Protein AF-A0A068JFK9-F1 (afdb_monomer)

pLDDT: mean 91.36, std 9.53, range [42.19, 96.81]

Secondary structure (DSSP, 8-state):
-GGGSPTT---------BSSPPPHHHHT-HHHHHTT-TTPPBHHHHHHHHHHTT--S---------THHHHHHHHHHTT-

Structure (mmCIF, N/CA/C/O backbone):
data_AF-A0A068JFK9-F1
#
_ent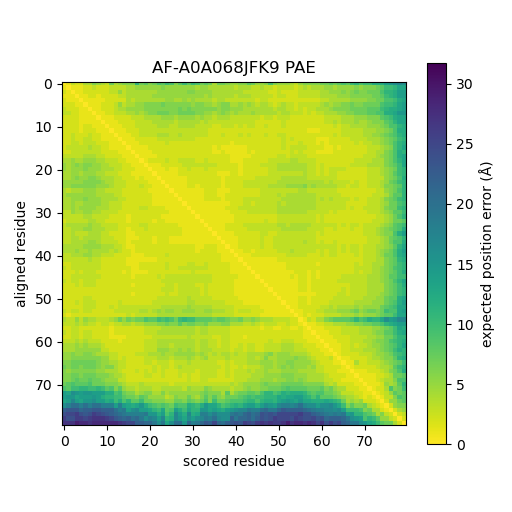ry.id   AF-A0A068JFK9-F1
#
loop_
_atom_site.group_PDB
_atom_site.id
_atom_site.type_symbol
_atom_site.label_atom_id
_atom_site.label_alt_id
_atom_site.label_comp_id
_atom_site.label_asym_id
_atom_site.label_entity_id
_atom_site.label_seq_id
_atom_site.pdbx_PDB_ins_code
_atom_site.Cartn_x
_atom_site.Cartn_y
_atom_site.Cartn_z
_atom_site.occupancy
_atom_site.B_iso_or_equiv
_atom_site.auth_seq_id
_atom_site.auth_comp_id
_atom_site.auth_asym_id
_atom_site.auth_atom_id
_atom_site.pdbx_PDB_model_num
ATOM 1 N N . MET A 1 1 ? 2.777 4.271 14.895 1.00 86.31 1 MET A N 1
ATOM 2 C CA . MET A 1 1 ? 1.507 5.036 14.977 1.00 86.31 1 MET A CA 1
ATOM 3 C C . MET A 1 1 ? 0.712 4.719 16.238 1.00 86.31 1 MET A C 1
ATOM 5 O O . MET A 1 1 ? 0.400 5.655 16.960 1.00 86.31 1 MET A O 1
ATOM 9 N N . ALA A 1 2 ? 0.438 3.442 16.534 1.00 89.69 2 ALA A N 1
ATOM 10 C CA . ALA A 1 2 ? -0.413 3.003 17.650 1.00 89.69 2 ALA A CA 1
ATOM 11 C C . ALA A 1 2 ? -0.180 3.742 18.985 1.00 89.69 2 ALA A C 1
ATOM 13 O O . ALA A 1 2 ? -1.133 4.217 19.592 1.00 89.69 2 ALA A O 1
ATOM 14 N N . ARG A 1 3 ? 1.085 3.952 19.383 1.00 93.94 3 ARG A N 1
ATOM 15 C CA . ARG A 1 3 ? 1.468 4.686 20.609 1.00 93.94 3 ARG A CA 1
ATOM 16 C C . ARG A 1 3 ? 0.839 6.083 20.752 1.00 93.94 3 ARG A C 1
ATOM 18 O O . ARG A 1 3 ? 0.650 6.543 21.870 1.00 93.94 3 ARG A O 1
ATOM 25 N N . LEU A 1 4 ? 0.581 6.784 19.646 1.00 94.69 4 LEU A N 1
ATOM 26 C CA . LEU A 1 4 ? 0.072 8.162 19.656 1.00 94.69 4 LEU A CA 1
ATOM 27 C C . LEU A 1 4 ? -1.461 8.237 19.701 1.00 94.69 4 LEU A C 1
ATOM 29 O O . LEU A 1 4 ? -2.013 9.314 19.924 1.00 94.69 4 LEU A O 1
ATOM 33 N N . LEU A 1 5 ? -2.158 7.125 19.466 1.00 94.81 5 LEU A N 1
ATOM 34 C CA . LEU A 1 5 ? -3.614 7.114 19.447 1.00 94.81 5 LEU A CA 1
ATOM 35 C C . LEU A 1 5 ? -4.170 7.144 20.873 1.00 94.81 5 LEU A C 1
ATOM 37 O O . LEU A 1 5 ? -3.717 6.424 21.762 1.00 94.81 5 LEU A O 1
ATOM 41 N N . LYS A 1 6 ? -5.212 7.956 21.082 1.00 95.62 6 LYS A N 1
ATOM 42 C CA . LYS A 1 6 ? -6.053 7.856 22.283 1.00 95.62 6 LYS A CA 1
ATOM 43 C C . LYS A 1 6 ? -6.746 6.489 22.312 1.00 95.62 6 LYS A C 1
ATOM 45 O O . LYS A 1 6 ? -6.905 5.845 21.275 1.00 95.62 6 LYS A O 1
ATOM 50 N N . ARG A 1 7 ? -7.227 6.067 23.487 1.00 91.56 7 ARG A N 1
ATOM 51 C CA . ARG A 1 7 ? -8.039 4.843 23.617 1.00 91.56 7 ARG A CA 1
ATOM 52 C C . ARG A 1 7 ? -9.234 4.902 22.655 1.00 91.56 7 ARG A C 1
ATOM 54 O O . ARG A 1 7 ? -9.963 5.888 22.657 1.00 91.56 7 ARG A O 1
ATOM 61 N N . GLY A 1 8 ? -9.402 3.865 21.832 1.00 91.25 8 GLY A N 1
ATOM 62 C CA . GLY A 1 8 ? -10.436 3.803 20.787 1.00 91.25 8 GLY A CA 1
ATOM 63 C C . GLY A 1 8 ? -10.142 4.618 19.517 1.00 91.25 8 GLY A C 1
ATOM 64 O O . GLY A 1 8 ? -10.988 4.684 18.628 1.00 91.25 8 GLY A O 1
ATOM 65 N N . GLY A 1 9 ? 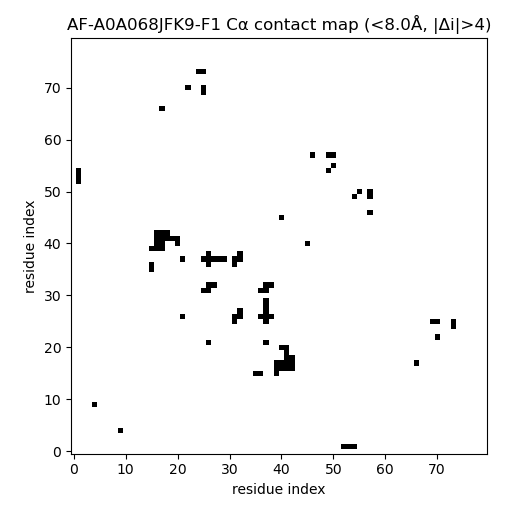-8.968 5.247 19.412 1.00 94.81 9 GLY A N 1
ATOM 66 C CA . GLY A 1 9 ? -8.537 5.962 18.213 1.00 94.81 9 GLY A CA 1
ATOM 67 C C . GLY A 1 9 ? -8.338 5.031 17.016 1.00 94.81 9 GLY A C 1
ATOM 68 O O . GLY A 1 9 ? -8.061 3.843 17.170 1.00 94.81 9 GLY A O 1
ATOM 69 N N . ARG A 1 10 ? -8.466 5.588 15.809 1.00 95.69 10 ARG A N 1
ATOM 70 C CA . ARG A 1 10 ? -8.311 4.866 14.540 1.00 95.69 10 ARG A CA 1
ATOM 71 C C . ARG A 1 10 ? -7.297 5.568 13.648 1.00 95.69 10 ARG A C 1
ATOM 73 O O . ARG A 1 10 ? -7.098 6.775 13.767 1.00 95.69 10 ARG A O 1
ATOM 80 N N . VAL A 1 11 ? -6.695 4.801 12.748 1.00 95.25 11 VAL A N 1
ATOM 81 C CA . VAL A 1 11 ? -5.861 5.291 11.649 1.00 95.25 11 VAL A CA 1
ATOM 82 C C . VAL A 1 11 ? -6.585 5.006 10.338 1.00 95.25 11 VAL A C 1
ATOM 84 O O . VAL A 1 11 ? -7.146 3.927 10.167 1.00 95.25 11 VAL A O 1
ATOM 87 N N . ALA A 1 12 ? -6.567 5.982 9.435 1.00 95.81 12 ALA A N 1
ATOM 88 C CA . ALA A 1 12 ? -6.967 5.828 8.045 1.00 95.81 12 ALA A CA 1
ATOM 89 C C . ALA A 1 12 ? -5.841 6.407 7.185 1.00 95.81 12 ALA A C 1
ATOM 91 O O . ALA A 1 12 ? -5.461 7.563 7.370 1.00 95.81 12 ALA A O 1
ATOM 92 N N . ILE A 1 13 ? -5.281 5.584 6.305 1.00 94.81 13 ILE A N 1
ATOM 93 C CA . ILE A 1 13 ? -4.177 5.934 5.408 1.00 94.81 13 ILE A CA 1
ATOM 94 C C . ILE A 1 13 ? -4.520 5.472 3.994 1.00 94.81 13 ILE A C 1
ATOM 96 O O . ILE A 1 13 ? -5.210 4.469 3.823 1.00 94.81 13 ILE A O 1
ATOM 100 N N . SER A 1 14 ? -4.036 6.215 3.003 1.00 95.75 14 SER A N 1
ATOM 101 C CA . SER A 1 14 ? -4.039 5.818 1.597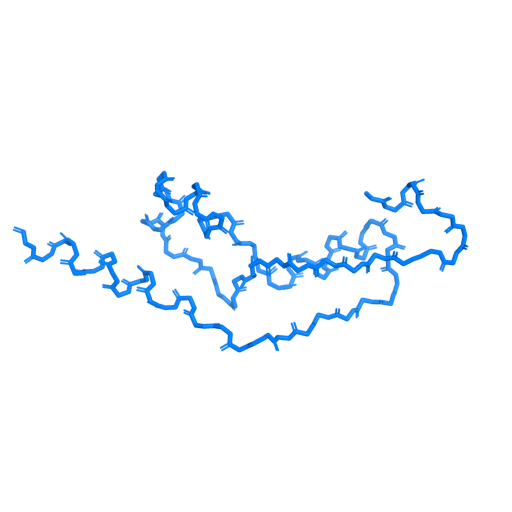 1.00 95.75 14 SER A CA 1
ATOM 102 C C . SER A 1 14 ? -2.589 5.628 1.182 1.00 95.75 14 SER A C 1
ATOM 104 O O . SER A 1 14 ? -1.778 6.521 1.419 1.00 95.75 14 SER A O 1
ATOM 106 N N . ASP A 1 15 ? -2.272 4.479 0.599 1.00 96.06 15 ASP A N 1
ATOM 107 C CA . ASP A 1 15 ? -0.906 4.098 0.246 1.00 96.06 15 ASP A CA 1
ATOM 108 C C . ASP A 1 15 ? -0.905 3.167 -0.974 1.00 96.06 15 ASP A C 1
ATOM 110 O O . ASP A 1 15 ? -1.955 2.632 -1.345 1.00 96.06 15 ASP A O 1
ATOM 114 N N . ILE A 1 16 ? 0.258 2.972 -1.597 1.00 95.75 16 ILE A N 1
ATOM 115 C CA . ILE A 1 16 ? 0.424 2.090 -2.754 1.00 95.75 16 ILE A CA 1
ATOM 116 C C . ILE A 1 16 ? 0.942 0.732 -2.277 1.00 95.75 16 ILE A C 1
ATOM 118 O O . ILE A 1 16 ? 2.052 0.604 -1.761 1.00 95.75 16 ILE A O 1
ATOM 122 N N . LEU A 1 17 ? 0.128 -0.301 -2.486 1.00 96.00 17 LEU A N 1
ATOM 123 C CA . LEU A 1 17 ? 0.424 -1.675 -2.092 1.00 96.00 17 LEU A CA 1
ATOM 124 C C . LEU A 1 17 ? 0.578 -2.556 -3.321 1.00 96.00 17 LEU A C 1
ATOM 126 O O . LEU A 1 17 ? -0.201 -2.477 -4.272 1.00 96.00 17 LEU A O 1
ATOM 130 N N . ALA A 1 18 ? 1.565 -3.441 -3.283 1.00 95.44 18 ALA A N 1
ATOM 131 C CA . ALA A 1 18 ? 1.771 -4.410 -4.337 1.00 95.44 18 ALA A CA 1
ATOM 132 C C . ALA A 1 18 ? 0.889 -5.649 -4.098 1.00 95.44 18 ALA A C 1
ATOM 134 O O . ALA A 1 18 ? 0.813 -6.181 -2.991 1.00 95.44 18 ALA A O 1
ATOM 135 N N . ARG A 1 19 ? 0.229 -6.145 -5.154 1.00 93.12 19 ARG A N 1
ATOM 1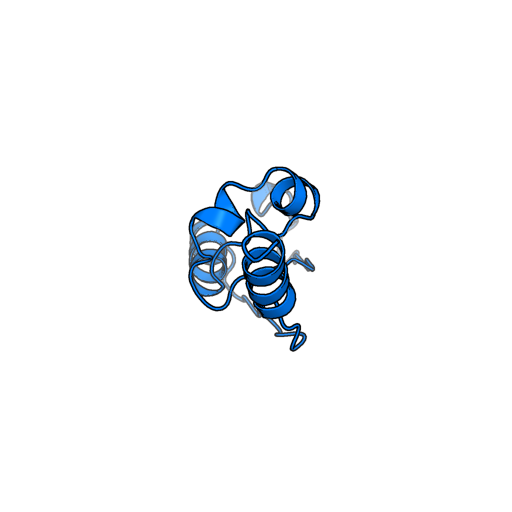36 C CA . ARG A 1 19 ? -0.494 -7.437 -5.121 1.00 93.12 19 ARG A CA 1
ATOM 137 C C . ARG A 1 19 ? 0.449 -8.636 -5.295 1.00 93.12 19 ARG A C 1
ATOM 139 O O . ARG A 1 19 ? 0.073 -9.773 -5.032 1.00 93.12 19 ARG A O 1
ATOM 146 N N . LYS A 1 20 ? 1.652 -8.390 -5.817 1.00 92.88 20 LYS A N 1
ATOM 147 C CA . LYS A 1 20 ? 2.713 -9.368 -6.082 1.00 92.88 20 LYS A CA 1
ATOM 148 C C . LYS A 1 20 ? 4.059 -8.681 -5.922 1.00 92.88 20 LYS A C 1
ATOM 150 O O . 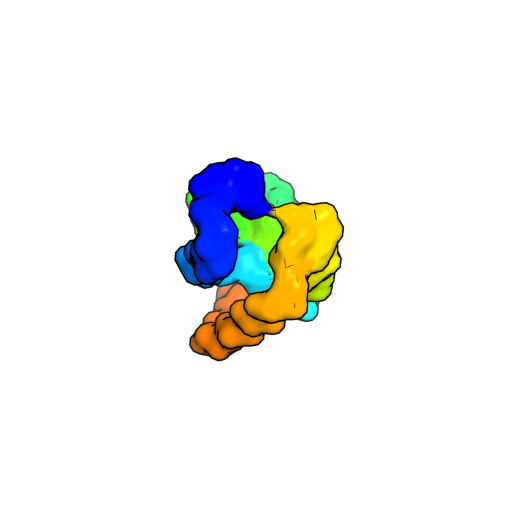LYS A 1 20 ? 4.143 -7.464 -6.049 1.00 92.88 20 LYS A O 1
ATOM 155 N N . VAL A 1 21 ? 5.108 -9.464 -5.689 1.00 93.12 21 VAL A N 1
ATOM 156 C CA . VAL A 1 21 ? 6.468 -8.930 -5.584 1.00 93.12 21 VAL A CA 1
ATOM 157 C C . VAL A 1 21 ? 6.832 -8.207 -6.879 1.00 93.12 21 VAL A C 1
ATOM 159 O O . VAL A 1 21 ? 6.672 -8.759 -7.970 1.00 93.12 21 VAL A O 1
ATOM 162 N N . LEU A 1 22 ? 7.314 -6.971 -6.751 1.00 93.44 22 LEU A N 1
ATOM 163 C CA . LEU A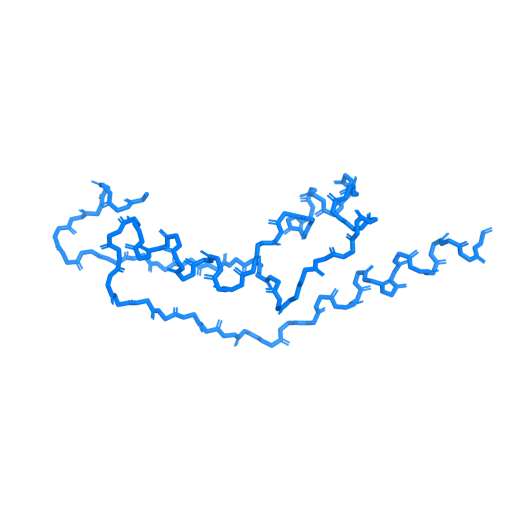 1 22 ? 7.784 -6.193 -7.890 1.00 93.44 22 LEU A CA 1
ATOM 164 C C . LEU A 1 22 ? 9.071 -6.812 -8.476 1.00 93.44 22 LEU A C 1
ATOM 166 O O . LEU A 1 22 ? 9.919 -7.299 -7.712 1.00 93.44 22 LEU A O 1
ATOM 170 N N . PRO A 1 23 ? 9.255 -6.775 -9.809 1.00 93.62 23 PRO A N 1
ATOM 171 C CA . PRO A 1 23 ? 10.520 -7.133 -10.450 1.00 93.62 23 PRO A CA 1
ATOM 172 C C . PRO A 1 23 ? 11.707 -6.354 -9.862 1.00 93.62 23 PRO A C 1
ATOM 174 O O . PRO A 1 23 ? 11.534 -5.250 -9.336 1.00 93.62 23 PRO A O 1
ATOM 177 N N . ALA A 1 24 ? 12.906 -6.938 -9.912 1.00 93.25 24 ALA A N 1
ATOM 178 C CA . ALA A 1 24 ? 14.101 -6.341 -9.306 1.00 93.25 24 ALA A CA 1
ATOM 179 C C . ALA A 1 24 ? 14.438 -4.987 -9.932 1.00 93.25 24 ALA A C 1
ATOM 181 O O . ALA A 1 24 ? 14.704 -4.020 -9.224 1.00 93.25 24 ALA A O 1
ATOM 182 N N . GLU A 1 25 ? 14.271 -4.905 -11.244 1.00 92.44 25 GLU A N 1
ATOM 183 C CA . GLU A 1 25 ? 14.523 -3.733 -12.070 1.00 92.44 25 GLU A CA 1
ATOM 184 C C . GLU A 1 25 ? 13.644 -2.548 -11.634 1.00 92.44 25 GLU A C 1
ATOM 186 O O . GLU A 1 25 ? 14.090 -1.402 -11.607 1.00 92.44 25 GLU A O 1
ATOM 191 N N . LEU A 1 26 ? 12.396 -2.816 -11.217 1.00 93.81 26 LEU A N 1
ATOM 192 C CA . LEU A 1 26 ? 11.504 -1.775 -10.697 1.00 93.81 26 LEU A CA 1
ATOM 193 C C . LEU A 1 26 ? 11.852 -1.371 -9.261 1.00 93.81 26 LEU A C 1
ATOM 195 O O . LEU A 1 26 ? 11.752 -0.192 -8.924 1.00 93.81 26 LEU A O 1
ATOM 199 N N . ARG A 1 27 ? 12.259 -2.329 -8.416 1.00 94.31 27 ARG A N 1
ATOM 200 C CA . ARG A 1 27 ? 12.648 -2.076 -7.015 1.00 94.31 27 ARG A CA 1
ATOM 201 C C . ARG A 1 27 ? 13.925 -1.247 -6.897 1.00 94.31 27 ARG A C 1
ATOM 203 O O . ARG A 1 27 ? 14.074 -0.496 -5.939 1.00 94.31 27 ARG A O 1
ATOM 210 N N . GLU A 1 28 ? 14.828 -1.376 -7.862 1.00 95.19 28 GLU A N 1
ATOM 211 C CA . GLU A 1 28 ? 16.121 -0.682 -7.884 1.00 95.19 28 GLU A CA 1
ATOM 212 C C . GLU A 1 28 ? 16.063 0.677 -8.610 1.00 95.19 28 GLU A C 1
ATOM 214 O O . GLU A 1 28 ? 17.021 1.451 -8.578 1.00 95.19 28 GLU A O 1
ATOM 219 N N . SER A 1 29 ? 14.925 1.021 -9.223 1.00 94.94 29 SER A N 1
ATOM 220 C CA . SER A 1 29 ? 14.746 2.290 -9.932 1.00 94.94 29 SER A CA 1
ATOM 221 C C . SER A 1 29 ? 14.585 3.475 -8.976 1.00 94.94 29 SER A C 1
ATOM 223 O O . SER A 1 29 ? 13.580 3.605 -8.274 1.00 94.94 29 SER A O 1
ATOM 225 N N . ILE A 1 30 ? 15.533 4.418 -9.027 1.00 95.81 30 ILE A N 1
ATOM 226 C CA . ILE A 1 30 ? 15.472 5.678 -8.263 1.00 95.81 30 ILE A CA 1
ATOM 227 C C . ILE A 1 30 ? 14.224 6.491 -8.635 1.00 95.81 30 ILE A C 1
ATOM 229 O O . ILE A 1 30 ? 13.574 7.058 -7.758 1.00 95.81 30 ILE A O 1
ATOM 233 N N . ALA A 1 31 ? 13.857 6.535 -9.919 1.00 94.56 31 ALA A N 1
ATOM 234 C CA . ALA A 1 31 ? 12.680 7.275 -10.371 1.00 94.56 31 ALA A CA 1
ATOM 235 C C . ALA A 1 31 ? 11.387 6.705 -9.763 1.00 94.56 31 ALA A C 1
ATOM 237 O O . ALA A 1 31 ? 10.548 7.458 -9.269 1.00 94.56 31 ALA A O 1
ATOM 238 N N . LEU A 1 32 ? 11.247 5.374 -9.739 1.00 95.31 32 LEU A N 1
ATOM 239 C CA . LEU A 1 32 ? 10.089 4.712 -9.130 1.00 95.31 32 LEU A CA 1
ATOM 240 C C . LEU A 1 32 ? 10.122 4.753 -7.604 1.00 95.31 32 LEU A C 1
ATOM 242 O O . LEU A 1 32 ? 9.065 4.757 -6.977 1.00 95.31 32 LEU A O 1
ATOM 246 N N . TYR A 1 33 ? 11.304 4.818 -6.996 1.00 95.62 33 TYR A N 1
ATOM 247 C CA . TYR A 1 33 ? 11.445 5.057 -5.564 1.00 95.62 33 TYR A CA 1
ATOM 248 C C . TYR A 1 33 ? 10.919 6.442 -5.178 1.00 95.62 33 TYR A C 1
ATOM 250 O O . TYR A 1 33 ? 10.079 6.550 -4.286 1.00 95.62 33 TYR A O 1
ATOM 258 N N . VAL A 1 34 ? 11.325 7.491 -5.902 1.00 95.81 34 VAL A N 1
ATOM 259 C CA . VAL A 1 34 ? 10.800 8.856 -5.710 1.00 95.81 34 VAL A CA 1
ATOM 260 C C . VAL A 1 34 ? 9.292 8.920 -5.982 1.00 95.81 34 VAL A C 1
ATOM 262 O O . VAL A 1 34 ? 8.582 9.669 -5.320 1.00 95.81 34 VAL A O 1
ATOM 265 N N . GLY A 1 35 ? 8.790 8.102 -6.911 1.00 94.44 35 GLY A N 1
ATOM 266 C CA . GLY A 1 35 ? 7.362 7.955 -7.199 1.00 94.44 35 GLY A CA 1
ATOM 267 C C . GLY A 1 35 ? 6.563 7.102 -6.203 1.00 94.44 35 GLY A C 1
ATOM 268 O O . GLY A 1 35 ? 5.406 6.810 -6.487 1.00 94.44 35 GLY A O 1
ATOM 269 N N . CYS A 1 36 ? 7.152 6.674 -5.078 1.00 95.31 36 CYS A N 1
ATOM 270 C CA . CYS A 1 36 ? 6.535 5.796 -4.071 1.00 95.31 36 CYS A CA 1
ATOM 271 C C . CYS A 1 36 ? 6.098 4.410 -4.589 1.00 95.31 36 CYS A C 1
ATOM 273 O O . CYS A 1 36 ? 5.291 3.749 -3.945 1.00 95.31 36 CYS A O 1
ATOM 275 N N . VAL A 1 37 ? 6.632 3.952 -5.727 1.00 95.44 37 VAL A N 1
ATOM 276 C CA . VAL A 1 37 ? 6.265 2.670 -6.359 1.00 95.44 37 VAL A CA 1
ATOM 277 C C . VAL A 1 37 ? 7.279 1.574 -6.029 1.00 95.44 37 VAL A C 1
ATOM 279 O O . VAL A 1 37 ? 6.901 0.456 -5.697 1.00 95.44 37 VAL A O 1
ATOM 282 N N . ALA A 1 38 ? 8.581 1.871 -6.079 1.00 95.81 38 ALA A N 1
ATOM 283 C CA . ALA A 1 38 ? 9.622 0.852 -5.882 1.00 95.81 38 ALA A CA 1
ATOM 284 C C . ALA A 1 38 ? 9.601 0.223 -4.474 1.00 95.81 38 ALA A C 1
ATOM 286 O O . ALA A 1 38 ? 10.009 -0.923 -4.298 1.00 95.81 38 ALA A O 1
ATOM 287 N N . GLY A 1 39 ? 9.119 0.979 -3.479 1.00 94.38 39 GLY A N 1
ATOM 288 C CA . GLY A 1 39 ? 9.019 0.560 -2.079 1.00 94.38 39 GLY A CA 1
ATOM 289 C C . GLY A 1 39 ? 7.685 -0.083 -1.690 1.00 94.38 39 GLY A C 1
ATOM 290 O O . GLY A 1 39 ? 7.496 -0.393 -0.513 1.00 94.38 39 GLY A O 1
ATOM 291 N N . CYS A 1 40 ? 6.755 -0.271 -2.633 1.00 95.81 40 CYS A N 1
ATOM 292 C CA . CYS A 1 40 ? 5.452 -0.861 -2.336 1.00 95.81 40 CYS A CA 1
ATOM 293 C C . CYS A 1 40 ? 5.613 -2.264 -1.752 1.00 95.81 40 CYS A C 1
ATOM 295 O O . CYS A 1 40 ? 6.109 -3.182 -2.409 1.00 95.81 40 CYS A O 1
ATOM 297 N N . SER A 1 41 ? 5.157 -2.429 -0.515 1.00 96.06 41 SER A N 1
ATOM 29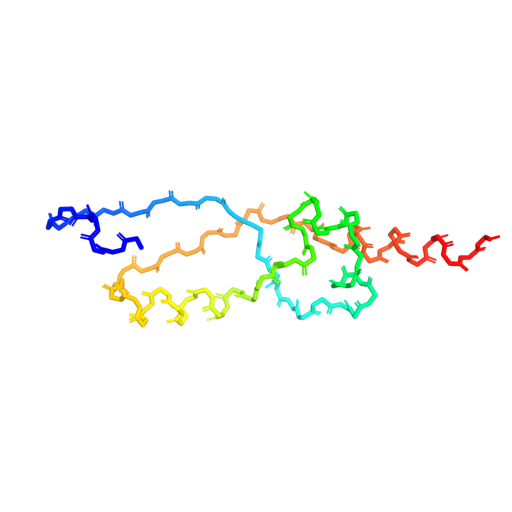8 C CA . SER A 1 41 ? 5.125 -3.730 0.151 1.00 96.06 41 SER A CA 1
ATOM 299 C C . SER A 1 41 ? 3.879 -4.515 -0.249 1.00 96.06 41 SER A C 1
ATOM 301 O O . SER A 1 41 ? 2.927 -3.954 -0.803 1.00 96.06 41 SER A O 1
ATOM 303 N N . LEU A 1 42 ? 3.869 -5.818 0.036 1.00 96.50 42 LEU A N 1
ATOM 304 C CA . LEU A 1 42 ? 2.690 -6.639 -0.212 1.00 96.50 42 LEU A CA 1
ATOM 305 C C . LEU A 1 42 ? 1.554 -6.265 0.743 1.00 96.50 42 LEU A C 1
ATOM 307 O O . LEU A 1 42 ? 1.778 -5.889 1.898 1.00 96.50 42 LEU A O 1
ATOM 311 N N . LYS A 1 43 ? 0.315 -6.437 0.280 1.00 95.25 43 LYS A N 1
ATOM 312 C CA . LYS A 1 43 ? -0.882 -6.273 1.118 1.00 95.25 43 LYS A CA 1
ATOM 313 C C . LYS A 1 43 ? -0.815 -7.141 2.380 1.00 95.25 43 LYS A C 1
ATOM 315 O O . LYS A 1 43 ? -1.198 -6.700 3.463 1.00 95.25 43 LYS A O 1
ATOM 320 N N . GLU A 1 44 ? -0.331 -8.369 2.241 1.00 95.62 44 GLU A N 1
ATOM 321 C CA . GLU A 1 44 ? -0.203 -9.338 3.329 1.00 95.62 44 GLU A CA 1
ATOM 322 C C . GLU A 1 44 ? 0.813 -8.875 4.379 1.00 95.62 44 GLU A C 1
ATOM 324 O O . GLU A 1 44 ? 0.595 -9.075 5.574 1.00 95.62 44 GLU A O 1
ATOM 329 N N . ASP A 1 45 ? 1.880 -8.199 3.949 1.00 96.81 45 ASP A N 1
ATOM 330 C CA . ASP A 1 45 ? 2.873 -7.629 4.857 1.00 96.81 45 ASP A CA 1
ATOM 331 C C . ASP A 1 45 ? 2.277 -6.479 5.673 1.00 96.81 45 ASP A C 1
ATOM 333 O O . ASP A 1 45 ? 2.481 -6.423 6.884 1.00 96.81 45 ASP A O 1
ATOM 337 N N . TYR A 1 46 ? 1.463 -5.618 5.050 1.00 95.00 46 TYR A N 1
ATOM 338 C CA . TYR A 1 46 ? 0.754 -4.549 5.761 1.00 95.00 46 TYR A CA 1
ATOM 339 C C . TYR A 1 46 ? -0.199 -5.087 6.823 1.00 95.00 46 TYR A C 1
ATOM 341 O O . TYR A 1 46 ? -0.196 -4.578 7.943 1.00 95.00 46 TYR A O 1
ATOM 349 N N . ASN A 1 47 ? -0.990 -6.116 6.500 1.00 94.69 47 ASN A N 1
ATOM 350 C CA . ASN A 1 47 ? -1.860 -6.755 7.489 1.00 94.69 47 ASN A CA 1
ATOM 351 C C . ASN A 1 47 ? -1.040 -7.258 8.681 1.00 94.69 47 ASN A C 1
ATOM 353 O O . ASN A 1 47 ? -1.315 -6.867 9.814 1.00 94.69 47 ASN A O 1
ATOM 357 N N . ARG A 1 48 ? 0.021 -8.031 8.417 1.00 96.81 48 ARG A N 1
ATOM 358 C CA . ARG A 1 48 ? 0.894 -8.580 9.461 1.00 96.81 48 ARG A CA 1
ATOM 359 C C . ARG A 1 48 ? 1.511 -7.485 10.333 1.00 96.81 48 ARG A C 1
ATOM 361 O O . ARG A 1 48 ? 1.409 -7.548 11.553 1.00 96.81 48 ARG A O 1
ATOM 368 N N . TRP A 1 49 ? 2.106 -6.452 9.738 1.00 96.31 49 TRP A N 1
ATOM 369 C CA . TRP A 1 49 ? 2.747 -5.373 10.498 1.00 96.31 49 TRP A CA 1
ATOM 370 C C . TRP A 1 49 ? 1.749 -4.542 11.309 1.00 96.31 49 TRP A C 1
ATOM 372 O O . TRP A 1 49 ? 2.062 -4.101 12.418 1.00 96.31 49 TRP A O 1
ATOM 382 N N . LEU A 1 50 ? 0.543 -4.312 10.782 1.00 95.56 50 LEU A N 1
ATOM 383 C CA . LEU A 1 50 ? -0.507 -3.613 11.518 1.00 95.56 50 LEU A CA 1
ATOM 384 C C . LEU A 1 50 ? -0.973 -4.443 12.722 1.00 95.56 50 LEU A C 1
ATOM 386 O O . LEU A 1 50 ? -1.073 -3.879 13.816 1.00 95.56 50 LEU A O 1
ATOM 390 N N . GLU A 1 51 ? -1.165 -5.753 12.556 1.00 95.38 51 GLU A N 1
ATOM 391 C CA . GLU A 1 51 ? -1.492 -6.681 13.648 1.00 95.38 51 GLU A CA 1
ATOM 392 C C . GLU A 1 51 ? -0.396 -6.688 14.720 1.00 95.38 51 GLU A C 1
ATOM 394 O O . GLU A 1 51 ? -0.672 -6.425 15.892 1.00 95.38 51 GLU A O 1
ATOM 399 N N . GLU A 1 52 ? 0.863 -6.885 14.316 1.00 95.94 52 GLU A N 1
ATOM 400 C CA . GLU A 1 52 ? 2.035 -6.875 15.204 1.00 95.94 52 GLU A CA 1
ATOM 401 C C . GLU A 1 52 ? 2.193 -5.540 15.949 1.00 95.94 52 GLU A C 1
ATOM 403 O O . GLU A 1 52 ? 2.649 -5.503 17.093 1.00 95.94 52 GLU A O 1
ATOM 408 N N . SER A 1 53 ? 1.777 -4.428 15.336 1.00 93.12 53 SER A N 1
ATOM 409 C CA . SER A 1 53 ? 1.807 -3.102 15.966 1.00 93.12 53 SER A CA 1
ATOM 410 C C . SER A 1 53 ? 0.624 -2.813 16.906 1.00 93.12 53 SER A C 1
ATOM 412 O O . SER A 1 53 ? 0.575 -1.733 17.508 1.00 93.12 53 SER A O 1
ATOM 414 N N . GLY A 1 54 ? -0.305 -3.762 17.059 1.00 92.88 54 GLY A N 1
ATOM 415 C CA . GLY A 1 54 ? -1.422 -3.709 18.004 1.00 92.88 54 GLY A CA 1
ATOM 416 C C . GLY A 1 54 ? -2.758 -3.238 17.420 1.00 92.88 54 GLY A C 1
ATOM 417 O O . GLY A 1 54 ? -3.662 -2.904 18.190 1.00 92.88 54 GLY A O 1
ATOM 418 N N . PHE A 1 55 ? -2.916 -3.183 16.092 1.00 94.75 55 PHE A N 1
ATOM 419 C CA . PHE A 1 55 ? -4.219 -2.928 15.468 1.00 94.75 55 PHE A CA 1
ATOM 420 C C . PHE A 1 55 ? -4.998 -4.236 15.295 1.00 94.75 55 PHE A C 1
ATOM 422 O O . PHE A 1 55 ? -4.511 -5.169 14.676 1.00 94.75 55 PHE A O 1
ATOM 429 N N . GLY A 1 56 ? -6.228 -4.296 15.820 1.00 89.69 56 GLY A N 1
ATOM 430 C CA . GLY A 1 56 ? -7.058 -5.512 15.762 1.00 89.69 56 GLY A CA 1
ATOM 431 C C . GLY A 1 56 ? -8.187 -5.501 14.726 1.00 89.69 56 GLY A C 1
ATOM 432 O O . GLY A 1 56 ? -8.704 -6.552 14.371 1.00 89.69 56 GLY A O 1
ATOM 433 N N . SER A 1 57 ? -8.607 -4.329 14.242 1.00 93.25 57 SER A N 1
ATOM 434 C CA . SER A 1 57 ? -9.704 -4.191 13.267 1.00 93.25 57 SER A CA 1
ATOM 435 C C . SER A 1 57 ? -9.186 -3.540 11.992 1.00 93.25 57 SER A C 1
ATOM 437 O O . SER A 1 57 ? -9.393 -2.348 11.761 1.00 93.25 57 SER A O 1
ATOM 439 N N . ILE A 1 58 ? -8.449 -4.320 11.204 1.00 96.25 58 ILE A N 1
ATOM 440 C CA . ILE A 1 58 ? -7.790 -3.862 9.980 1.00 96.25 58 ILE A CA 1
ATOM 441 C C . ILE A 1 58 ? -8.712 -4.111 8.787 1.00 96.25 58 ILE A C 1
ATOM 443 O O . ILE A 1 58 ? -9.240 -5.206 8.607 1.00 96.25 58 ILE A O 1
ATOM 447 N N . VAL A 1 59 ? -8.897 -3.082 7.962 1.00 96.38 59 VAL A N 1
ATOM 448 C CA . VAL A 1 59 ? -9.618 -3.166 6.690 1.00 96.38 59 VAL A CA 1
ATOM 449 C C . VAL A 1 59 ? -8.755 -2.498 5.632 1.00 96.38 59 VAL A C 1
ATOM 451 O O . VAL A 1 59 ? -8.439 -1.317 5.750 1.00 96.38 59 VAL A O 1
ATOM 454 N N . ILE A 1 60 ? -8.389 -3.253 4.598 1.00 95.50 60 ILE A N 1
ATOM 455 C CA . ILE A 1 60 ? -7.680 -2.737 3.425 1.00 95.50 60 ILE A CA 1
ATOM 456 C C . ILE A 1 60 ? -8.645 -2.786 2.243 1.00 95.50 60 ILE A C 1
ATOM 458 O O . ILE A 1 60 ? -8.964 -3.870 1.745 1.00 95.50 60 ILE A O 1
ATOM 462 N N . ALA A 1 61 ? -9.107 -1.611 1.819 1.00 96.12 61 ALA A N 1
ATOM 463 C CA . ALA A 1 61 ? -9.927 -1.446 0.627 1.00 96.12 61 ALA A CA 1
ATOM 464 C C . ALA A 1 61 ? -9.026 -1.296 -0.604 1.00 96.12 61 ALA A C 1
ATOM 466 O O . ALA A 1 61 ? -8.123 -0.463 -0.613 1.00 96.12 61 ALA A O 1
ATOM 467 N N . ASP A 1 62 ? -9.266 -2.117 -1.624 1.00 94.75 62 ASP A N 1
ATOM 468 C CA . ASP A 1 62 ? -8.562 -2.030 -2.902 1.00 94.75 62 ASP A CA 1
ATOM 469 C C . ASP A 1 62 ? -9.235 -0.962 -3.779 1.00 94.75 62 ASP A C 1
ATOM 471 O O . ASP A 1 62 ? -10.459 -0.963 -3.921 1.00 94.75 62 ASP A O 1
ATOM 475 N N . THR A 1 63 ? -8.447 -0.040 -4.333 1.00 95.19 63 THR A N 1
ATOM 476 C CA . THR A 1 63 ? -8.929 1.021 -5.236 1.00 95.19 63 THR A CA 1
ATOM 477 C C . THR A 1 63 ? -8.930 0.600 -6.706 1.00 95.19 63 THR A C 1
ATOM 479 O O . THR A 1 63 ? -9.264 1.408 -7.566 1.00 95.19 63 THR A O 1
ATOM 482 N N . ASP A 1 64 ? -8.534 -0.640 -6.988 1.00 93.31 64 ASP A N 1
ATOM 483 C CA . ASP A 1 64 ? -8.385 -1.243 -8.312 1.00 93.31 64 ASP A CA 1
ATOM 484 C C . ASP A 1 64 ? -7.404 -0.519 -9.247 1.00 93.31 64 ASP A C 1
ATOM 486 O O . ASP A 1 64 ? -7.578 -0.448 -10.462 1.00 93.31 64 ASP A O 1
ATOM 490 N N . SER A 1 65 ? -6.330 0.015 -8.661 1.00 92.62 65 SER A N 1
ATOM 491 C CA . SER A 1 65 ? -5.226 0.631 -9.400 1.00 92.62 65 SER A CA 1
ATOM 492 C C . SER A 1 65 ? -4.321 -0.431 -10.036 1.00 92.62 65 SER A C 1
ATOM 494 O O . SER A 1 65 ? -3.924 -1.393 -9.375 1.00 92.62 65 SER A O 1
ATOM 496 N N . ASP A 1 66 ? -3.919 -0.231 -11.296 1.00 92.44 66 ASP A N 1
ATOM 497 C CA . ASP A 1 66 ? -3.042 -1.163 -12.016 1.00 92.44 66 ASP A CA 1
ATOM 498 C C . ASP A 1 66 ? -1.576 -0.698 -12.033 1.00 92.44 66 ASP A C 1
ATOM 500 O O . ASP A 1 66 ? -1.188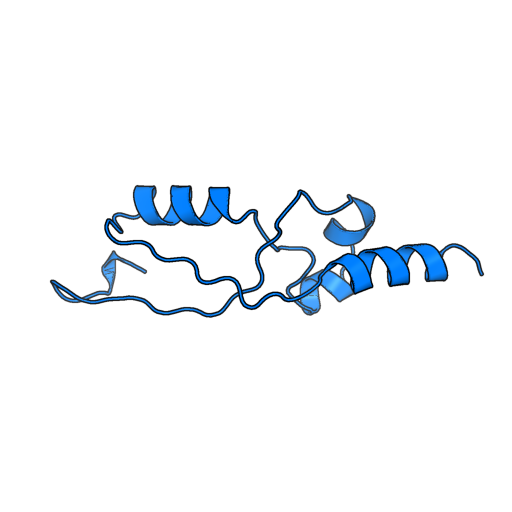 0.180 -12.803 1.00 92.44 66 ASP A O 1
ATOM 504 N N . LEU A 1 67 ? -0.733 -1.326 -11.207 1.00 91.25 67 LEU A N 1
ATOM 505 C CA . LEU A 1 67 ? 0.714 -1.070 -11.185 1.00 91.25 67 LEU A CA 1
ATOM 506 C C . LEU A 1 67 ? 1.466 -1.689 -12.379 1.00 91.25 67 LEU A C 1
ATOM 508 O O . LEU A 1 67 ? 2.639 -1.361 -12.583 1.00 91.25 67 LEU A O 1
ATOM 512 N N . ASN A 1 68 ? 0.848 -2.556 -13.191 1.00 91.56 68 ASN A N 1
ATOM 513 C CA . ASN A 1 68 ? 1.538 -3.172 -14.334 1.00 91.56 68 ASN A CA 1
ATOM 514 C C . ASN A 1 68 ? 1.956 -2.146 -15.390 1.00 91.56 68 ASN A C 1
ATOM 516 O O . ASN A 1 68 ? 2.882 -2.414 -16.156 1.00 91.56 68 ASN A O 1
ATOM 520 N N . VAL A 1 69 ? 1.364 -0.949 -15.386 1.00 91.75 69 VAL A N 1
ATOM 521 C CA . VAL A 1 69 ? 1.806 0.178 -16.218 1.00 91.75 69 VAL A CA 1
ATOM 522 C C . VAL A 1 69 ? 3.314 0.429 -16.091 1.00 91.75 69 VAL A C 1
ATOM 524 O O . VAL A 1 69 ? 3.984 0.624 -17.102 1.00 91.75 69 VAL A O 1
ATOM 527 N N . TYR A 1 70 ? 3.886 0.300 -14.888 1.00 90.38 70 TYR A N 1
ATOM 528 C CA . TYR A 1 70 ? 5.321 0.499 -14.653 1.00 90.38 70 TYR A CA 1
ATOM 529 C C . TYR A 1 70 ? 6.179 -0.655 -15.182 1.00 90.38 70 TYR A C 1
ATOM 531 O O . TYR A 1 70 ? 7.292 -0.431 -15.653 1.00 90.38 70 TYR A O 1
ATOM 539 N N . VAL A 1 71 ? 5.647 -1.881 -15.174 1.00 88.31 71 VAL A N 1
ATOM 540 C CA . VAL A 1 71 ? 6.303 -3.051 -15.780 1.00 88.31 71 VAL A CA 1
ATOM 541 C C . VAL A 1 71 ? 6.373 -2.885 -17.298 1.00 88.31 71 VAL A C 1
ATOM 543 O O . VAL A 1 71 ? 7.403 -3.161 -17.910 1.00 88.31 71 VAL A O 1
ATOM 546 N N . HIS A 1 72 ? 5.285 -2.424 -17.917 1.00 86.94 72 HIS A N 1
ATOM 547 C CA . HIS A 1 72 ? 5.239 -2.181 -19.357 1.00 86.94 72 HIS A CA 1
ATOM 548 C C . HIS A 1 72 ? 6.158 -1.030 -19.774 1.00 86.94 72 HIS A C 1
ATOM 550 O O . HIS A 1 72 ? 6.856 -1.151 -20.778 1.00 86.94 72 HIS A O 1
ATOM 556 N N . MET A 1 73 ? 6.210 0.053 -18.992 1.00 82.69 73 MET A N 1
ATOM 557 C CA . MET A 1 73 ? 7.129 1.166 -19.249 1.00 82.69 73 MET A CA 1
ATOM 558 C C . MET A 1 73 ? 8.593 0.724 -19.195 1.00 82.69 73 MET A C 1
ATOM 560 O O . MET A 1 73 ? 9.333 1.034 -20.123 1.00 82.69 73 MET A O 1
ATOM 564 N N . ALA A 1 74 ? 8.991 -0.050 -18.178 1.00 79.50 74 ALA A N 1
ATOM 565 C CA . ALA A 1 74 ? 10.365 -0.542 -18.063 1.00 79.50 74 ALA A CA 1
ATOM 566 C C . ALA A 1 74 ? 10.777 -1.410 -19.263 1.00 79.50 74 ALA A C 1
ATOM 568 O O . ALA A 1 74 ? 11.826 -1.181 -19.857 1.00 79.50 74 ALA A O 1
ATOM 569 N N . LYS A 1 75 ? 9.903 -2.328 -19.698 1.00 77.19 75 LYS A N 1
ATOM 570 C CA . LYS A 1 75 ? 10.153 -3.177 -20.877 1.00 77.19 75 LYS A CA 1
ATOM 571 C C . LYS A 1 75 ? 10.319 -2.385 -22.175 1.00 77.19 75 LYS A C 1
ATOM 573 O O . LYS A 1 75 ? 11.075 -2.797 -23.046 1.00 77.19 75 LYS A O 1
ATOM 578 N N . ASN A 1 76 ? 9.611 -1.266 -22.318 1.00 71.69 76 ASN A N 1
ATOM 579 C CA . ASN A 1 76 ? 9.695 -0.431 -23.516 1.00 71.69 76 ASN A CA 1
ATOM 580 C C . ASN A 1 76 ? 10.969 0.426 -23.550 1.00 71.69 76 ASN A C 1
ATOM 582 O O . ASN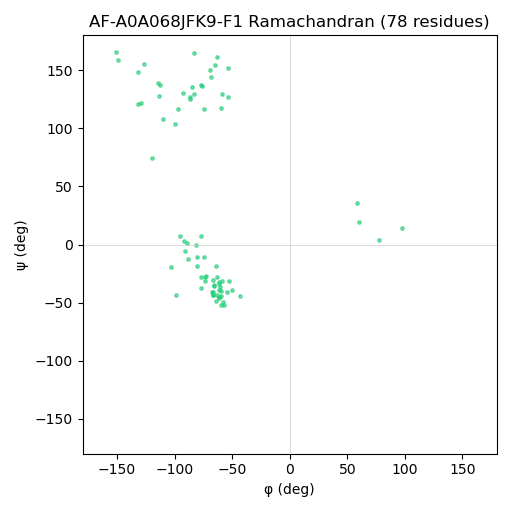 A 1 76 ? 11.438 0.757 -24.633 1.00 71.69 76 ASN A O 1
ATOM 586 N N . THR A 1 77 ? 11.529 0.789 -22.392 1.00 62.12 77 THR A N 1
ATOM 587 C CA . THR A 1 77 ? 12.786 1.550 -22.311 1.00 62.12 77 THR A CA 1
ATOM 588 C C . THR A 1 77 ? 14.006 0.704 -22.681 1.00 62.12 77 THR A C 1
ATOM 590 O O . THR A 1 77 ? 14.973 1.248 -23.193 1.00 62.12 77 THR A O 1
ATOM 593 N N . GLU A 1 78 ? 13.958 -0.614 -22.486 1.00 57.94 78 GLU A N 1
ATOM 594 C CA . GLU A 1 78 ? 15.050 -1.534 -22.848 1.00 57.94 78 GLU A CA 1
ATOM 595 C C . GLU A 1 78 ? 15.077 -1.914 -24.343 1.00 57.94 78 GLU A C 1
ATOM 597 O O . GLU A 1 78 ? 16.038 -2.521 -24.810 1.00 57.94 78 GLU A O 1
ATOM 602 N N . ALA A 1 79 ? 14.026 -1.582 -25.100 1.00 57.19 79 ALA A N 1
ATOM 603 C CA . ALA A 1 79 ? 13.866 -1.963 -26.506 1.00 57.19 79 ALA A CA 1
ATOM 604 C C . ALA A 1 79 ? 14.340 -0.898 -27.521 1.00 57.19 79 ALA A C 1
ATOM 606 O O . ALA A 1 79 ? 14.100 -1.065 -28.720 1.00 57.19 79 ALA A O 1
ATOM 607 N N . GLY A 1 80 ? 14.975 0.188 -27.069 1.00 42.19 80 GLY A N 1
ATOM 608 C CA . GLY A 1 80 ? 15.504 1.278 -27.904 1.00 42.19 80 GLY A CA 1
ATOM 609 C C . GLY A 1 80 ? 16.948 1.605 -27.570 1.00 42.19 80 GLY A C 1
ATOM 610 O O . GLY A 1 80 ? 17.658 2.041 -28.502 1.00 42.19 80 GLY A O 1
#

Mean predicted aligned error: 4.38 Å

Foldseek 3Di:
DVVPADVVGDDDDDAAADCDDDDPLLLPDPVNVVVRRNPHYHPVVVVVVCVVVPDDDDDDDDPPDDPCVVVVVVVVVVVD

InterPro domains:
  IPR029063 S-adenosyl-L-methionine-dependent methyltransferase superfamily [G3DSA:3.40.50.150] (1-78)
  IPR029063 S-adenosyl-L-methionine-dependent methyltransferase superfamily [SSF53335] (1-67)

Organism: NCBI:txid1193015

Sequence (80 aa):
MARLLKRGGRVAISDILARKVLPAELRESIALYVGCVAGCSLKEDYNRWLEESGFGSIVIADTDSDLNVYVHMAKNTEAG

Nearest PDB structures (foldseek):
  5jx7-assembly1_A  TM=6.548E-01  e=1.629E-01  Cyanidioschyzon sp. 5508

Radius of gyration: 15.79 Å; Cα contacts (8 Å, |Δi|>4): 49; chains: 1; bounding box: 27×18×52 Å

Solvent-accessible surface area (backbone atoms only — not comparable to full-atom values): 5322 Å² total; per-residue (Å²): 115,63,90,77,50,59,94,91,57,84,87,87,86,86,81,66,64,24,97,57,88,73,57,68,74,49,51,72,30,65,69,35,42,77,66,55,53,28,72,38,48,44,57,69,55,52,53,52,53,41,43,75,60,68,51,87,85,82,81,86,85,82,86,81,78,74,71,61,61,59,57,55,50,55,58,58,65,76,75,114